Protein AF-A0A6I3KGX0-F1 (afdb_monomer_lite)

Secondary structure (DSSP, 8-state):
-HHHHHHHHHHHHHHHHHHHHHHHHHHHHHHHHHHHHHHHHHHHHHHHHHTT--S--SSS-SEEEEEES-TTS---TT-TT-TTHHHHHTSEEEEEESSSSTT-EEEEEETTTTEEEEEE-

Structure (mmCIF, N/CA/C/O backbone):
data_AF-A0A6I3KGX0-F1
#
_entry.id   AF-A0A6I3KGX0-F1
#
loop_
_atom_site.group_PDB
_atom_site.id
_atom_site.type_symbol
_atom_site.label_atom_id
_atom_site.label_alt_id
_atom_site.label_comp_id
_atom_site.label_asym_id
_atom_site.label_entity_id
_atom_site.label_seq_id
_atom_site.pdbx_PDB_ins_code
_atom_site.Cartn_x
_atom_site.Cartn_y
_atom_site.Cartn_z
_atom_site.occupancy
_atom_site.B_iso_or_equiv
_atom_site.auth_seq_id
_atom_site.auth_comp_id
_atom_site.auth_asym_id
_atom_site.auth_atom_id
_atom_site.pdbx_PDB_model_num
ATOM 1 N N . MET A 1 1 ? -26.378 8.928 39.511 1.00 73.00 1 MET A N 1
ATOM 2 C CA . MET A 1 1 ? -24.993 8.477 39.781 1.00 73.00 1 MET A CA 1
ATOM 3 C C . MET A 1 1 ? -24.595 7.266 38.942 1.00 73.00 1 MET A C 1
ATOM 5 O O . MET A 1 1 ? -23.687 7.412 38.138 1.00 73.00 1 MET A O 1
ATOM 9 N N . LEU A 1 2 ? -25.305 6.130 39.014 1.00 87.00 2 LEU A N 1
ATOM 10 C CA . LEU A 1 2 ? -24.966 4.922 38.236 1.00 87.00 2 LEU A CA 1
ATOM 11 C C . LEU A 1 2 ? -24.863 5.162 36.716 1.00 87.00 2 LEU A C 1
ATOM 13 O O . LEU A 1 2 ? -23.907 4.729 36.088 1.00 87.00 2 LEU A O 1
ATOM 17 N N . ARG A 1 3 ? -25.797 5.926 36.132 1.00 88.06 3 ARG A N 1
ATOM 18 C CA . ARG A 1 3 ? -25.790 6.245 34.690 1.00 88.06 3 ARG A CA 1
ATOM 19 C C . ARG A 1 3 ? -24.527 6.991 34.238 1.00 88.06 3 ARG A C 1
ATOM 21 O O . ARG A 1 3 ? -24.013 6.700 33.170 1.00 88.06 3 ARG A O 1
ATOM 28 N N . VAL A 1 4 ? -24.008 7.908 35.058 1.00 93.75 4 VAL A N 1
ATOM 29 C CA . VAL A 1 4 ? -22.783 8.669 34.745 1.00 93.75 4 VAL A CA 1
ATOM 30 C C . VAL A 1 4 ? -21.562 7.751 34.786 1.00 93.75 4 VAL A C 1
ATOM 32 O O . VAL A 1 4 ? -20.727 7.805 33.892 1.00 93.75 4 VAL A O 1
ATOM 35 N N . LEU A 1 5 ? -21.503 6.860 35.778 1.00 94.12 5 LEU A N 1
ATOM 36 C CA . LEU A 1 5 ? -20.458 5.842 35.905 1.00 94.12 5 LEU A CA 1
ATOM 37 C C . LEU A 1 5 ? -20.441 4.884 34.707 1.00 94.12 5 LEU A C 1
ATOM 39 O O . LEU A 1 5 ? -19.382 4.611 34.152 1.00 94.12 5 LEU A O 1
ATOM 43 N N . VAL A 1 6 ? -21.618 4.426 34.274 1.00 94.75 6 VAL A N 1
ATOM 44 C CA . VAL A 1 6 ? -21.756 3.554 33.098 1.00 94.75 6 VAL A CA 1
ATOM 45 C C . VAL A 1 6 ? -21.289 4.266 31.826 1.00 94.75 6 VAL A C 1
ATOM 47 O O . VAL A 1 6 ? -20.532 3.684 31.054 1.00 94.75 6 VAL A O 1
ATOM 50 N N . VAL A 1 7 ? -21.675 5.530 31.623 1.00 96.06 7 VAL A N 1
ATOM 51 C CA . VAL A 1 7 ? -21.225 6.319 30.462 1.00 96.06 7 VAL A CA 1
ATOM 52 C C . VAL A 1 7 ? -19.711 6.539 30.495 1.00 96.06 7 VAL A C 1
ATOM 54 O O . VAL A 1 7 ? -19.048 6.345 29.480 1.00 96.06 7 VAL A O 1
ATOM 57 N N . ALA A 1 8 ? -19.146 6.882 31.654 1.00 96.00 8 ALA A N 1
ATOM 58 C CA . ALA A 1 8 ? -17.705 7.068 31.805 1.00 96.00 8 ALA A CA 1
ATOM 59 C C . ALA A 1 8 ? -16.923 5.780 31.492 1.00 96.00 8 ALA A C 1
ATOM 61 O O . ALA A 1 8 ? -15.937 5.823 30.759 1.00 96.00 8 ALA A O 1
ATOM 62 N N . LEU A 1 9 ? -17.390 4.627 31.983 1.00 95.69 9 LEU A N 1
ATOM 63 C CA . LEU A 1 9 ? -16.785 3.326 31.683 1.00 95.69 9 LEU A CA 1
ATOM 64 C C . LEU A 1 9 ? -16.880 2.972 30.195 1.00 95.69 9 LEU A C 1
ATOM 66 O O . LEU A 1 9 ? -15.904 2.487 29.625 1.00 95.69 9 LEU A O 1
ATOM 70 N N . ALA A 1 10 ? -18.020 3.244 29.554 1.00 96.56 10 ALA A N 1
ATOM 71 C CA . ALA A 1 10 ? -18.198 3.002 28.124 1.00 96.56 10 ALA A CA 1
ATOM 72 C C . ALA A 1 10 ? -17.243 3.857 27.275 1.00 96.56 10 ALA A C 1
ATOM 74 O O . ALA A 1 10 ? -16.612 3.340 26.353 1.00 96.56 10 ALA A O 1
ATOM 75 N N . LEU A 1 11 ? -17.080 5.140 27.620 1.00 97.25 11 LEU A N 1
ATOM 76 C CA . LEU A 1 11 ? -16.123 6.027 26.954 1.00 97.25 11 LEU A CA 1
ATOM 77 C C . LEU A 1 11 ? -14.683 5.546 27.137 1.00 97.25 11 LEU A C 1
ATOM 79 O O . LEU A 1 11 ? -13.926 5.505 26.170 1.00 97.25 11 LEU A O 1
ATOM 83 N N . LEU A 1 12 ? -14.312 5.132 28.351 1.00 96.50 12 LEU A N 1
ATOM 84 C CA . LEU A 1 12 ? -12.967 4.637 28.637 1.00 96.50 12 LEU A CA 1
ATOM 85 C C . LEU A 1 12 ? -12.659 3.348 27.859 1.00 96.50 12 LEU A C 1
ATOM 87 O O . LEU A 1 12 ? -11.575 3.199 27.296 1.00 96.50 12 LEU A O 1
ATOM 91 N N . ALA A 1 13 ? -13.625 2.427 27.795 1.00 96.69 13 ALA A N 1
ATOM 92 C CA . ALA A 1 13 ? -13.501 1.195 27.026 1.00 96.69 13 ALA A CA 1
ATOM 93 C C . ALA A 1 13 ? -13.370 1.480 25.522 1.00 96.69 13 ALA A C 1
ATOM 95 O O . ALA A 1 13 ? -12.484 0.925 24.872 1.00 96.69 13 ALA A O 1
ATOM 96 N N . GLY A 1 14 ? -14.190 2.391 24.986 1.00 96.69 14 GLY A N 1
ATOM 97 C CA . GLY A 1 14 ? -14.100 2.831 23.593 1.00 96.69 14 GLY A CA 1
ATOM 98 C C . GLY A 1 14 ? -12.748 3.471 23.268 1.00 96.69 14 GLY A C 1
ATOM 99 O O . GLY A 1 14 ? -12.108 3.090 22.289 1.00 96.69 14 GLY A O 1
ATOM 100 N N . ALA A 1 15 ? -12.266 4.372 24.129 1.00 96.12 15 ALA A N 1
ATOM 101 C CA . ALA A 1 15 ? -10.963 5.015 23.974 1.00 96.12 15 ALA A CA 1
ATOM 102 C C . ALA A 1 15 ? -9.808 4.000 23.996 1.00 96.12 15 ALA A C 1
ATOM 104 O O . ALA A 1 15 ? -8.879 4.106 23.196 1.00 96.12 15 ALA A O 1
ATOM 105 N N . LYS A 1 16 ? -9.881 2.983 24.864 1.00 95.81 16 LYS A N 1
ATOM 106 C CA . LYS A 1 16 ? -8.878 1.914 24.925 1.00 95.81 16 LYS A CA 1
ATOM 107 C C . LYS A 1 16 ? -8.829 1.105 23.631 1.00 95.81 16 LYS A C 1
ATOM 109 O O . LYS A 1 16 ? -7.745 0.917 23.087 1.00 95.81 16 LYS A O 1
ATOM 114 N N . ILE A 1 17 ? -9.980 0.638 23.146 1.00 95.94 17 ILE A N 1
ATOM 115 C CA . ILE A 1 17 ? -10.057 -0.153 21.908 1.00 95.94 17 ILE A CA 1
ATOM 116 C C . ILE A 1 17 ? -9.526 0.666 20.732 1.00 95.94 17 ILE A C 1
ATOM 118 O O . ILE A 1 17 ? -8.722 0.167 19.951 1.00 95.94 17 ILE A O 1
ATOM 122 N N . TRP A 1 18 ? -9.916 1.939 20.650 1.00 95.12 18 TRP A N 1
ATOM 123 C CA . TRP A 1 18 ? -9.434 2.848 19.616 1.00 95.12 18 TRP A CA 1
ATOM 124 C C . TRP A 1 18 ? -7.910 3.021 19.651 1.00 95.12 18 TRP A C 1
ATOM 126 O O . TRP A 1 18 ? -7.256 2.909 18.616 1.00 95.12 18 TRP A O 1
ATOM 136 N N . ALA A 1 19 ? -7.331 3.237 20.835 1.00 93.69 19 ALA A N 1
ATOM 137 C CA . ALA A 1 19 ? -5.886 3.376 20.985 1.00 93.69 19 ALA A CA 1
ATOM 138 C C . ALA A 1 19 ? -5.140 2.086 20.605 1.00 93.69 19 ALA A C 1
ATOM 140 O O . ALA A 1 19 ? -4.106 2.146 19.945 1.00 93.69 19 ALA A O 1
ATOM 141 N N . GLN A 1 20 ? -5.672 0.920 20.986 1.00 93.00 20 GLN A N 1
ATOM 142 C CA . GLN A 1 20 ? -5.074 -0.373 20.647 1.00 93.00 20 GLN A CA 1
ATOM 143 C C . GLN A 1 20 ? -5.133 -0.667 19.144 1.00 93.00 20 GLN A C 1
ATOM 145 O O . GLN A 1 20 ? -4.123 -1.083 18.582 1.00 93.00 20 GLN A O 1
ATOM 150 N N . ASP A 1 21 ? -6.274 -0.425 18.492 1.00 92.31 21 ASP A N 1
ATOM 151 C CA . ASP A 1 21 ? -6.414 -0.614 17.041 1.00 92.31 21 ASP A CA 1
ATOM 152 C C . ASP A 1 21 ? -5.470 0.319 16.273 1.00 92.31 21 ASP A C 1
ATOM 154 O O . ASP A 1 21 ? -4.789 -0.112 15.345 1.00 92.31 21 ASP A O 1
ATOM 158 N N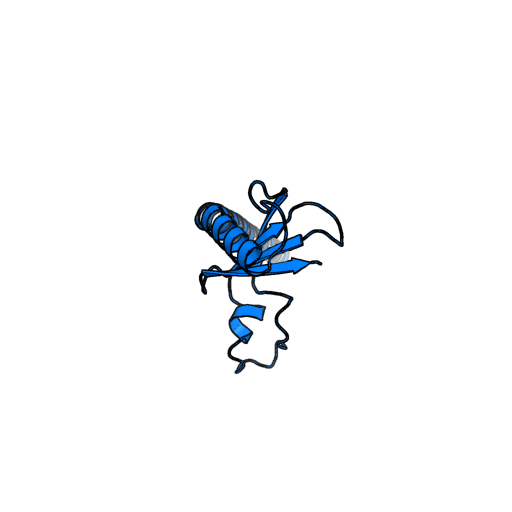 . ARG A 1 22 ? -5.356 1.582 16.706 1.00 90.56 22 ARG A N 1
ATOM 159 C CA . ARG A 1 22 ? -4.456 2.555 16.078 1.00 90.56 22 ARG A CA 1
ATOM 160 C C . ARG A 1 22 ? -2.991 2.132 16.179 1.00 90.56 22 ARG A C 1
ATOM 162 O O . ARG A 1 22 ? -2.319 2.043 15.160 1.00 90.56 22 ARG A O 1
ATOM 169 N N . LEU A 1 23 ? -2.526 1.788 17.381 1.00 89.38 23 LEU A N 1
ATOM 170 C CA . LEU A 1 23 ? -1.146 1.337 17.591 1.00 89.38 23 LEU A CA 1
ATOM 171 C C . LEU A 1 23 ? -0.827 0.052 16.817 1.00 89.38 23 LEU A C 1
ATOM 173 O O . LEU A 1 23 ? 0.282 -0.102 16.311 1.00 89.38 23 LEU A O 1
ATOM 177 N N . TYR A 1 24 ? -1.791 -0.867 16.714 1.00 87.69 24 TYR A N 1
ATOM 178 C CA . TYR A 1 24 ? -1.612 -2.097 15.950 1.00 87.69 24 TYR A CA 1
ATOM 179 C C . TYR A 1 24 ? -1.465 -1.821 14.450 1.00 87.69 24 TYR A C 1
ATOM 181 O O . TYR A 1 24 ? -0.597 -2.405 13.804 1.00 87.69 24 TYR A O 1
ATOM 189 N N . ARG A 1 25 ? -2.285 -0.920 13.896 1.00 85.88 25 ARG A N 1
ATOM 190 C CA . ARG A 1 25 ? -2.212 -0.542 12.478 1.00 85.88 25 ARG A CA 1
ATOM 191 C C . ARG A 1 25 ? -0.914 0.176 12.141 1.00 85.88 25 ARG A C 1
ATOM 193 O O . ARG A 1 25 ? -0.273 -0.212 11.169 1.00 85.88 25 ARG A O 1
ATOM 200 N N . ASP A 1 26 ? -0.515 1.142 12.964 1.00 87.06 26 ASP A N 1
ATOM 201 C CA . ASP A 1 26 ? 0.725 1.897 12.763 1.00 87.06 26 ASP A CA 1
ATOM 202 C C . ASP A 1 26 ? 1.937 0.942 12.807 1.00 87.06 26 ASP A C 1
ATOM 204 O O . ASP A 1 26 ? 2.744 0.898 11.880 1.00 87.06 26 ASP A O 1
ATOM 208 N N . GLY A 1 27 ? 1.999 0.059 13.813 1.00 87.50 27 GLY A N 1
ATOM 209 C CA . GLY A 1 27 ? 3.073 -0.934 13.921 1.00 87.50 27 GLY A CA 1
ATOM 210 C C . GLY A 1 27 ? 3.088 -1.969 12.788 1.00 87.50 27 GLY A C 1
ATOM 211 O O . GLY A 1 27 ? 4.158 -2.385 12.342 1.00 87.50 27 GLY A O 1
ATOM 212 N N . ALA A 1 28 ? 1.919 -2.389 12.294 1.00 87.50 28 ALA A N 1
ATOM 213 C CA . ALA A 1 28 ? 1.827 -3.301 11.155 1.00 87.50 28 ALA A CA 1
ATOM 214 C C . ALA A 1 28 ? 2.296 -2.639 9.850 1.00 87.50 28 ALA A C 1
ATOM 216 O O . ALA A 1 28 ? 2.978 -3.284 9.051 1.00 87.50 28 ALA A O 1
ATOM 217 N N . GLN A 1 29 ? 1.959 -1.364 9.645 1.00 88.88 29 GLN A N 1
ATOM 218 C CA . GLN A 1 29 ? 2.418 -0.582 8.500 1.00 88.88 29 GLN A CA 1
ATOM 219 C C . GLN A 1 29 ? 3.944 -0.458 8.504 1.00 88.88 29 GLN A C 1
ATOM 221 O O . 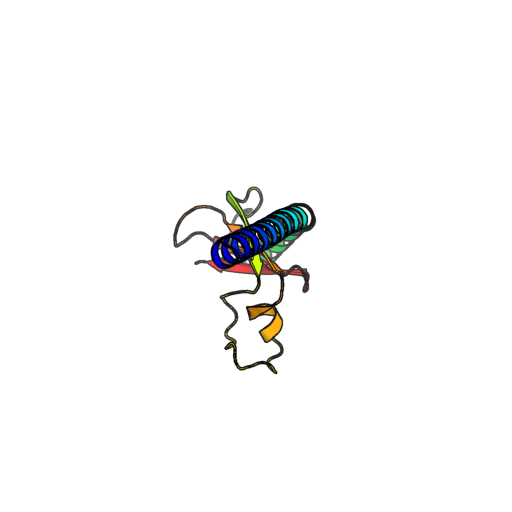GLN A 1 29 ? 4.577 -0.816 7.510 1.00 88.88 29 GLN A O 1
ATOM 226 N N . ASP A 1 30 ? 4.541 -0.066 9.629 1.00 90.44 30 ASP A N 1
ATOM 227 C CA . ASP A 1 30 ? 5.997 0.064 9.751 1.00 90.44 30 ASP A CA 1
ATOM 228 C C . ASP A 1 30 ? 6.719 -1.267 9.506 1.00 90.44 30 ASP A C 1
ATOM 230 O O . ASP A 1 30 ? 7.717 -1.320 8.784 1.00 90.44 30 ASP A O 1
ATOM 234 N N . ALA A 1 31 ? 6.190 -2.368 10.049 1.00 91.25 31 ALA A N 1
ATOM 235 C CA . ALA A 1 31 ? 6.751 -3.700 9.836 1.00 91.25 31 ALA A CA 1
ATOM 236 C C . ALA A 1 31 ? 6.695 -4.127 8.359 1.00 91.25 31 ALA A C 1
ATOM 238 O O . ALA A 1 31 ? 7.657 -4.706 7.846 1.00 91.25 31 ALA A O 1
ATOM 239 N N . LEU A 1 32 ? 5.593 -3.832 7.660 1.00 91.06 32 LEU A N 1
ATOM 240 C CA . LEU A 1 32 ? 5.455 -4.116 6.231 1.00 91.06 32 LEU A CA 1
ATOM 241 C C . LEU A 1 32 ? 6.415 -3.270 5.392 1.00 91.06 32 LEU A C 1
ATOM 243 O O . LEU A 1 32 ? 7.075 -3.818 4.509 1.00 91.06 32 LEU A O 1
ATOM 247 N N . ILE A 1 33 ? 6.546 -1.975 5.688 1.00 93.06 33 ILE A N 1
ATOM 248 C CA . ILE A 1 33 ? 7.506 -1.097 5.006 1.00 93.06 33 ILE A CA 1
ATOM 249 C C . ILE A 1 33 ? 8.920 -1.635 5.207 1.00 93.06 33 ILE A C 1
ATOM 251 O O . ILE A 1 33 ? 9.628 -1.870 4.231 1.00 93.06 33 ILE A O 1
ATOM 255 N N . LEU A 1 34 ? 9.321 -1.901 6.451 1.00 93.25 34 LEU A N 1
ATOM 256 C CA . LEU A 1 34 ? 10.656 -2.408 6.761 1.00 93.25 34 LEU A CA 1
ATOM 257 C C . LEU A 1 34 ? 10.958 -3.723 6.020 1.00 93.25 34 LEU A C 1
ATOM 259 O O . LEU A 1 34 ? 12.051 -3.896 5.486 1.00 93.25 34 LEU A O 1
ATOM 263 N N . ALA A 1 35 ? 9.990 -4.641 5.962 1.00 94.06 35 ALA A N 1
ATOM 264 C CA . ALA A 1 35 ? 10.173 -5.952 5.346 1.00 94.06 35 ALA A CA 1
ATOM 265 C C . ALA A 1 35 ? 10.173 -5.922 3.808 1.00 94.06 35 ALA A C 1
ATOM 267 O O . AL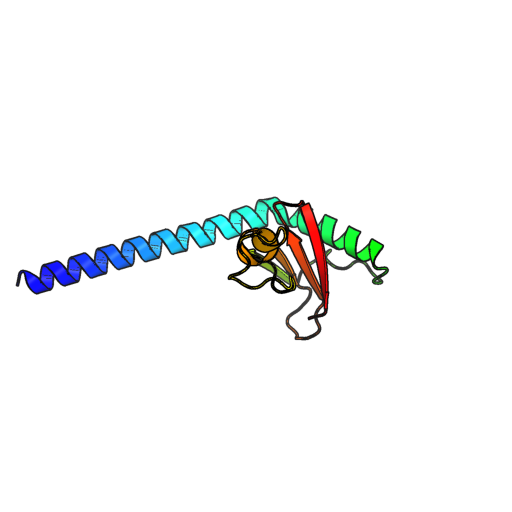A A 1 35 ? 10.867 -6.728 3.179 1.00 94.06 35 ALA A O 1
ATOM 268 N N . TYR A 1 36 ? 9.385 -5.035 3.193 1.00 94.00 36 TYR A N 1
ATOM 269 C CA . TYR A 1 36 ? 9.114 -5.076 1.752 1.00 94.00 36 TYR A CA 1
ATOM 270 C C . TYR A 1 36 ? 9.652 -3.891 0.962 1.00 94.00 36 TYR A C 1
ATOM 272 O O . TYR A 1 36 ? 9.669 -3.978 -0.262 1.00 94.00 36 TYR A O 1
ATOM 280 N N . ARG A 1 37 ? 10.156 -2.831 1.601 1.00 93.62 37 ARG A N 1
ATOM 281 C CA . ARG A 1 37 ? 10.678 -1.644 0.906 1.00 93.62 37 ARG A CA 1
ATOM 282 C C . ARG A 1 37 ? 11.713 -1.986 -0.162 1.00 93.62 37 ARG A C 1
ATOM 284 O O . ARG A 1 37 ? 11.554 -1.580 -1.306 1.00 93.62 37 ARG A O 1
ATOM 291 N N . GLU A 1 38 ? 12.737 -2.762 0.182 1.00 93.62 38 GLU A N 1
ATOM 292 C CA . GLU A 1 38 ? 13.800 -3.117 -0.773 1.00 93.62 38 GLU A CA 1
ATOM 293 C C . GLU A 1 38 ? 13.276 -3.981 -1.929 1.00 93.62 38 GLU A C 1
ATOM 295 O O . GLU A 1 38 ? 13.650 -3.791 -3.086 1.00 93.62 38 GLU A O 1
ATOM 300 N N . ARG A 1 39 ? 12.343 -4.900 -1.641 1.00 93.69 39 ARG A N 1
ATOM 301 C CA . ARG A 1 39 ? 11.700 -5.727 -2.675 1.00 93.69 39 ARG A CA 1
ATOM 302 C C . ARG A 1 39 ? 10.826 -4.887 -3.599 1.00 93.69 39 ARG A C 1
ATOM 304 O O . ARG A 1 39 ? 10.843 -5.113 -4.806 1.00 93.69 39 ARG A O 1
ATOM 311 N N . ALA A 1 40 ? 10.103 -3.919 -3.042 1.00 93.75 40 ALA A N 1
ATOM 312 C CA . ALA A 1 40 ? 9.293 -2.983 -3.800 1.00 93.75 40 ALA A CA 1
ATOM 313 C C . ALA A 1 40 ? 10.174 -2.136 -4.724 1.00 93.75 40 ALA A C 1
ATOM 315 O O . ALA A 1 40 ? 9.893 -2.068 -5.915 1.00 93.75 40 ALA A O 1
ATOM 316 N N . ILE A 1 41 ? 11.283 -1.577 -4.223 1.00 93.12 41 ILE A N 1
ATOM 317 C CA . ILE A 1 41 ? 12.236 -0.805 -5.038 1.00 93.12 41 ILE A CA 1
ATOM 318 C C . ILE A 1 41 ? 12.761 -1.652 -6.203 1.00 93.12 41 ILE A C 1
ATOM 320 O O . ILE A 1 41 ? 12.686 -1.220 -7.354 1.00 93.12 41 ILE A O 1
ATOM 324 N N . ALA A 1 42 ? 13.222 -2.875 -5.930 1.00 92.88 42 ALA A N 1
ATOM 325 C CA . ALA A 1 42 ? 13.744 -3.768 -6.961 1.00 92.88 42 ALA A CA 1
ATOM 326 C C . ALA A 1 42 ? 12.687 -4.136 -8.021 1.00 92.88 42 ALA A C 1
ATOM 328 O O . ALA A 1 42 ? 12.977 -4.127 -9.218 1.00 92.88 42 ALA A O 1
ATOM 329 N N . ALA A 1 43 ? 11.452 -4.424 -7.600 1.00 93.31 43 ALA A N 1
ATOM 330 C CA . ALA A 1 43 ? 10.354 -4.742 -8.510 1.00 93.31 43 ALA A CA 1
ATOM 331 C C . ALA A 1 43 ? 9.904 -3.523 -9.336 1.00 93.31 43 ALA A C 1
ATOM 333 O O . ALA A 1 43 ? 9.611 -3.644 -10.521 1.00 93.31 43 ALA A O 1
ATOM 334 N N . CYS A 1 44 ? 9.884 -2.331 -8.741 1.00 91.44 44 CYS A N 1
ATOM 335 C CA . CYS A 1 44 ? 9.553 -1.097 -9.450 1.00 91.44 44 CYS A CA 1
ATOM 336 C C . CYS A 1 44 ? 10.614 -0.738 -10.494 1.00 91.44 44 CYS A C 1
ATOM 338 O O . CYS A 1 44 ? 10.273 -0.308 -11.594 1.00 91.44 44 CYS A O 1
ATOM 340 N N . GLN A 1 45 ? 11.895 -0.960 -10.187 1.00 90.94 45 GLN A N 1
ATOM 341 C CA . GLN A 1 45 ? 12.987 -0.781 -11.145 1.00 90.94 45 GLN A CA 1
ATOM 342 C C . GLN A 1 45 ? 12.898 -1.772 -12.313 1.00 90.94 45 GLN A C 1
ATOM 344 O O . GLN A 1 45 ? 13.106 -1.379 -13.461 1.00 90.94 45 GLN A O 1
ATOM 349 N N . SER A 1 46 ? 12.556 -3.039 -12.057 1.00 89.81 46 SER A N 1
ATOM 350 C CA . SER A 1 46 ? 12.414 -4.031 -13.129 1.00 89.81 46 SER A CA 1
ATOM 351 C C . SER A 1 46 ? 11.213 -3.745 -14.036 1.00 89.81 46 SER A C 1
ATOM 353 O O . SER A 1 46 ? 11.353 -3.786 -15.259 1.00 89.81 46 SER A O 1
ATOM 355 N N . GLU A 1 47 ? 10.064 -3.374 -13.466 1.00 89.12 47 GLU A N 1
ATOM 356 C CA . GLU A 1 47 ? 8.871 -2.975 -14.227 1.00 89.12 47 GLU A CA 1
ATOM 357 C C . GLU A 1 47 ? 9.131 -1.703 -15.049 1.00 89.12 47 GLU A C 1
ATOM 359 O O . GLU A 1 47 ? 8.697 -1.582 -16.196 1.00 89.12 47 GLU A O 1
ATOM 364 N N . GLN A 1 48 ? 9.893 -0.757 -14.499 1.00 86.00 48 GLN A N 1
ATOM 365 C CA . GLN A 1 48 ? 10.292 0.446 -15.216 1.00 86.00 48 GLN A CA 1
ATOM 366 C C . GLN A 1 48 ? 11.137 0.126 -16.459 1.00 86.00 48 GLN A C 1
ATOM 368 O O . GLN A 1 48 ? 10.863 0.654 -17.541 1.00 86.00 48 GLN A O 1
ATOM 373 N N . LEU A 1 49 ? 12.151 -0.735 -16.304 1.00 84.00 49 LEU A N 1
ATOM 374 C CA . LEU A 1 49 ? 12.990 -1.197 -17.412 1.00 84.00 49 LEU A CA 1
ATOM 375 C C . LEU A 1 49 ? 12.142 -1.887 -18.483 1.00 84.00 49 LEU A C 1
ATOM 377 O O . LEU A 1 49 ? 12.321 -1.621 -19.670 1.00 84.00 49 LEU A O 1
ATOM 381 N N . PHE A 1 50 ? 11.180 -2.713 -18.066 1.00 83.00 50 PHE A N 1
ATOM 382 C CA . PHE A 1 50 ? 10.259 -3.393 -18.974 1.00 83.00 50 PHE A CA 1
ATOM 383 C C . PHE A 1 50 ? 9.393 -2.414 -19.783 1.00 83.00 50 PHE A C 1
ATOM 385 O O . PHE A 1 50 ? 9.146 -2.639 -20.967 1.00 83.00 50 PHE A O 1
ATOM 392 N N . ARG A 1 51 ? 8.974 -1.294 -19.183 1.00 82.06 51 ARG A N 1
ATOM 393 C CA . ARG A 1 51 ? 8.182 -0.250 -19.858 1.00 82.06 51 ARG A CA 1
ATOM 394 C C . ARG A 1 51 ? 9.000 0.760 -20.661 1.00 82.06 51 ARG A C 1
ATOM 396 O O . ARG A 1 51 ? 8.412 1.640 -21.285 1.00 82.06 51 ARG A O 1
ATOM 403 N N . GLY A 1 52 ? 10.330 0.669 -20.646 1.00 78.25 52 GLY A N 1
ATOM 404 C CA . GLY A 1 52 ? 11.202 1.595 -21.373 1.00 78.25 52 GLY A CA 1
ATOM 405 C C . GLY A 1 52 ? 11.171 3.035 -20.844 1.00 78.25 52 GLY A C 1
ATOM 406 O O . GLY A 1 52 ? 11.491 3.965 -21.581 1.00 78.25 52 GLY A O 1
ATOM 407 N N . ILE A 1 53 ? 10.782 3.244 -19.581 1.00 74.06 53 ILE A N 1
ATOM 408 C CA . ILE A 1 53 ? 10.806 4.572 -18.953 1.00 74.06 53 ILE A CA 1
ATOM 409 C C . ILE A 1 53 ? 12.271 4.911 -18.631 1.00 74.06 53 ILE A C 1
ATOM 411 O O . ILE A 1 53 ? 12.929 4.174 -17.899 1.00 74.06 53 ILE A O 1
ATOM 415 N N . GLY A 1 54 ? 12.796 6.010 -19.180 1.00 65.94 54 GLY A N 1
ATOM 416 C CA . GLY A 1 54 ? 14.217 6.369 -19.077 1.00 65.94 54 GLY A CA 1
ATOM 417 C C . GLY A 1 54 ? 14.695 6.772 -17.669 1.00 65.94 54 GLY A C 1
ATOM 418 O O . GLY A 1 54 ? 13.975 7.434 -16.927 1.00 65.94 54 GLY A O 1
ATOM 419 N N . GLY A 1 55 ? 15.949 6.421 -17.344 1.00 69.62 55 GLY A N 1
ATOM 420 C CA . GLY A 1 55 ? 16.664 6.791 -16.106 1.00 69.62 55 GLY A CA 1
ATOM 421 C C . GLY A 1 55 ? 16.385 5.869 -14.905 1.00 69.62 55 GLY A C 1
ATOM 422 O O . GLY A 1 55 ? 15.379 5.186 -14.900 1.00 69.62 55 GLY A O 1
ATOM 423 N N . PRO A 1 56 ? 17.241 5.787 -13.873 1.00 73.00 56 PRO A N 1
ATOM 424 C CA . PRO A 1 56 ? 16.967 4.949 -12.702 1.00 73.00 56 PRO A CA 1
ATOM 425 C C . PRO A 1 56 ? 15.979 5.641 -11.745 1.00 73.00 56 PRO A C 1
ATOM 427 O O . PRO A 1 56 ? 16.391 6.447 -10.905 1.00 73.00 56 PRO A O 1
ATOM 430 N N . LEU A 1 57 ? 14.680 5.338 -11.853 1.00 81.12 57 LEU A N 1
ATOM 431 C CA . LEU A 1 57 ? 13.681 5.793 -10.879 1.00 81.12 57 LEU A CA 1
ATOM 432 C C . LEU A 1 57 ? 13.680 4.853 -9.657 1.00 81.12 57 LEU A C 1
ATOM 434 O O . LEU A 1 57 ? 14.291 3.783 -9.661 1.00 81.12 57 LEU A O 1
ATOM 438 N N . TRP A 1 58 ? 13.021 5.270 -8.575 1.00 86.69 58 TRP A N 1
ATOM 439 C CA . TRP A 1 58 ? 12.811 4.475 -7.346 1.00 86.69 58 TRP A CA 1
ATOM 440 C C . TRP A 1 58 ? 14.047 4.186 -6.487 1.00 86.69 58 TRP A C 1
ATOM 442 O O . TRP A 1 58 ? 13.903 3.648 -5.396 1.00 86.69 58 TRP A O 1
ATOM 452 N N . THR A 1 59 ? 15.250 4.592 -6.905 1.00 84.38 59 THR A N 1
ATOM 453 C CA . THR A 1 59 ? 16.482 4.434 -6.103 1.00 84.38 59 THR A CA 1
ATOM 454 C C . THR A 1 59 ? 16.409 5.184 -4.768 1.00 84.38 59 THR A C 1
ATOM 456 O O . THR A 1 59 ? 16.960 4.744 -3.763 1.00 84.38 59 THR A O 1
ATOM 459 N N . ARG A 1 60 ? 15.731 6.338 -4.753 1.00 84.56 60 ARG A N 1
ATOM 460 C CA . ARG A 1 60 ? 15.401 7.101 -3.543 1.00 84.56 60 ARG A CA 1
ATOM 461 C C . ARG A 1 60 ? 13.967 7.616 -3.665 1.00 84.56 60 ARG A C 1
ATOM 463 O O . ARG A 1 60 ? 13.782 8.695 -4.225 1.00 84.56 60 ARG A O 1
ATOM 470 N N . PRO A 1 61 ? 12.962 6.843 -3.221 1.00 85.88 61 PRO A N 1
ATOM 471 C CA . PRO A 1 61 ? 11.588 7.322 -3.204 1.00 85.88 61 PRO A CA 1
ATOM 472 C C . PRO A 1 61 ? 11.450 8.485 -2.213 1.00 85.88 61 PRO A C 1
ATOM 474 O O . PRO A 1 61 ? 12.137 8.508 -1.189 1.00 85.88 61 PRO A O 1
ATOM 477 N N . ALA A 1 62 ? 10.583 9.442 -2.534 1.00 87.19 62 ALA A N 1
ATOM 478 C CA . ALA A 1 62 ? 10.251 10.569 -1.670 1.00 87.19 62 ALA A CA 1
ATOM 479 C C . ALA A 1 62 ? 9.378 10.116 -0.492 1.00 87.19 62 ALA A C 1
ATOM 481 O O . AL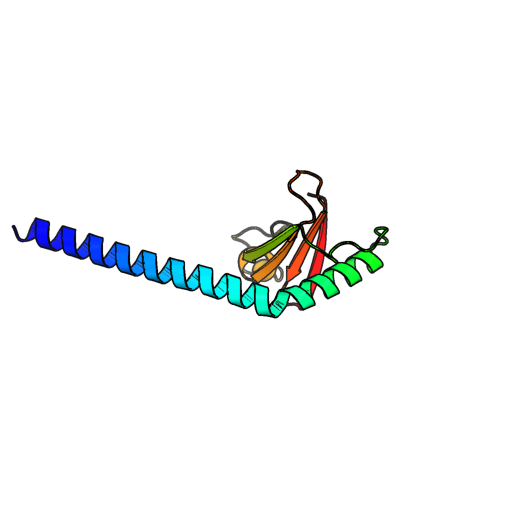A A 1 62 ? 9.670 10.466 0.650 1.00 87.19 62 ALA A O 1
ATOM 482 N N . SER A 1 63 ? 8.370 9.275 -0.759 1.00 89.00 63 SER A N 1
ATOM 483 C CA . SER A 1 63 ? 7.571 8.598 0.268 1.00 89.00 63 SER A CA 1
ATOM 484 C C . SER A 1 63 ? 7.475 7.095 0.010 1.00 89.00 63 SER A C 1
ATOM 486 O O . SER A 1 63 ? 7.616 6.619 -1.124 1.00 89.00 63 SER A O 1
ATOM 488 N N . VAL A 1 64 ? 7.266 6.348 1.094 1.00 91.31 64 VAL A N 1
ATOM 489 C CA . VAL A 1 64 ? 6.972 4.916 1.075 1.00 91.31 64 VAL A CA 1
ATOM 490 C C . VAL A 1 64 ? 5.795 4.684 2.005 1.00 91.31 64 VAL A C 1
ATOM 492 O O . VAL A 1 64 ? 5.935 4.835 3.215 1.00 91.31 64 VAL A O 1
ATOM 495 N N . ASP A 1 65 ? 4.663 4.296 1.437 1.00 91.56 65 ASP A N 1
ATOM 496 C CA . ASP A 1 65 ? 3.409 4.118 2.162 1.00 91.56 65 ASP A CA 1
ATOM 497 C C . ASP A 1 65 ? 2.871 2.698 1.977 1.00 91.56 65 ASP A C 1
ATOM 499 O O . ASP A 1 65 ? 3.246 1.992 1.040 1.00 91.56 65 ASP A O 1
ATOM 503 N N . VAL A 1 66 ? 1.985 2.256 2.872 1.00 92.44 66 VAL A N 1
ATOM 504 C CA . VAL A 1 66 ? 1.282 0.973 2.728 1.00 92.44 66 VAL A CA 1
ATOM 505 C C . VAL A 1 66 ? -0.200 1.244 2.618 1.00 92.44 66 VAL A C 1
ATOM 507 O O . VAL A 1 66 ? -0.796 1.875 3.487 1.00 92.44 66 VAL A O 1
ATOM 510 N N . VAL A 1 67 ? -0.806 0.724 1.559 1.00 92.06 67 VAL A N 1
ATOM 511 C CA . VAL A 1 67 ? -2.241 0.849 1.308 1.00 92.06 67 VAL A CA 1
ATOM 512 C C . VAL A 1 67 ? -2.859 -0.528 1.126 1.00 92.06 67 VAL A C 1
ATOM 514 O O . VAL A 1 67 ? -2.203 -1.478 0.700 1.00 92.06 67 VAL A O 1
ATOM 517 N N . ILE A 1 68 ? -4.140 -0.655 1.457 1.00 91.94 68 ILE A N 1
ATOM 518 C CA . ILE A 1 68 ? -4.892 -1.878 1.189 1.00 91.94 68 ILE A CA 1
ATOM 519 C C . ILE A 1 68 ? -5.643 -1.717 -0.127 1.00 91.94 68 ILE A C 1
ATOM 521 O O . ILE A 1 68 ? -6.529 -0.873 -0.257 1.00 91.94 68 ILE A O 1
ATOM 525 N N . GLY A 1 69 ? -5.315 -2.595 -1.069 1.00 91.12 69 GLY A N 1
ATOM 526 C CA . GLY A 1 69 ? -5.896 -2.631 -2.397 1.00 91.12 69 GLY A CA 1
ATOM 527 C C . GLY A 1 69 ? -5.322 -1.589 -3.358 1.00 91.12 69 GLY A C 1
ATOM 528 O O . GLY A 1 69 ? -4.779 -0.565 -2.955 1.00 91.12 69 GLY A O 1
ATOM 529 N N . ARG A 1 70 ? -5.474 -1.863 -4.655 1.00 90.69 70 ARG A N 1
ATOM 530 C CA . ARG A 1 70 ? -4.984 -1.014 -5.744 1.00 90.69 70 ARG A CA 1
ATOM 531 C C . ARG A 1 70 ? -6.107 -0.250 -6.436 1.00 90.69 70 ARG A C 1
ATOM 533 O O . ARG A 1 70 ? -6.959 -0.870 -7.068 1.00 90.69 70 ARG A O 1
ATOM 540 N N . SER A 1 71 ? -6.079 1.081 -6.403 1.00 83.19 71 SER A N 1
ATOM 541 C CA . SER A 1 71 ? -7.131 1.936 -6.985 1.00 83.19 71 SER A CA 1
ATOM 542 C C . SER A 1 71 ? -7.292 1.768 -8.504 1.00 83.19 71 SER A C 1
ATOM 544 O O . SER A 1 71 ? -8.420 1.797 -8.991 1.00 83.19 71 SER A O 1
ATOM 546 N N . GLY A 1 72 ? -6.202 1.502 -9.232 1.00 85.38 72 GLY A N 1
ATOM 547 C CA . GLY A 1 72 ? -6.196 1.307 -10.689 1.00 85.38 72 GLY A CA 1
ATOM 548 C C . GLY A 1 72 ? -6.765 -0.030 -11.192 1.00 85.38 72 GLY A C 1
ATOM 549 O O . GLY A 1 72 ? -6.693 -0.315 -12.387 1.00 85.38 72 GLY A O 1
ATOM 550 N N . VAL A 1 73 ? -7.291 -0.897 -10.319 1.00 90.62 73 VAL A N 1
ATOM 551 C CA . VAL A 1 73 ? -7.999 -2.117 -10.747 1.00 90.62 73 VAL A CA 1
ATOM 552 C C . VAL A 1 73 ? -9.474 -1.793 -10.979 1.00 90.62 73 VAL A C 1
ATOM 554 O O . VAL A 1 73 ? -10.200 -1.491 -10.033 1.00 90.62 73 VAL A O 1
ATOM 557 N N . ASP A 1 74 ? -9.942 -1.938 -12.219 1.00 92.94 74 ASP A N 1
ATOM 558 C CA . ASP A 1 74 ? -11.361 -1.785 -12.560 1.00 92.94 74 ASP A CA 1
ATOM 559 C C . ASP A 1 74 ? -12.184 -3.005 -12.102 1.00 92.94 74 ASP A C 1
ATOM 561 O O . ASP A 1 74 ? -12.436 -3.955 -12.853 1.00 92.94 74 ASP A O 1
ATOM 565 N N . VAL A 1 75 ? -12.511 -3.016 -10.808 1.00 94.50 75 VAL A N 1
ATOM 566 C CA . VAL A 1 75 ? -13.409 -3.969 -10.151 1.00 94.50 75 VAL A CA 1
ATOM 567 C C . VAL A 1 75 ? -14.248 -3.223 -9.121 1.00 94.50 75 VAL A C 1
ATOM 569 O O . VAL A 1 75 ? -13.731 -2.481 -8.287 1.00 94.50 75 VAL A O 1
ATOM 572 N N . GLN A 1 76 ? -15.554 -3.464 -9.152 1.00 94.44 76 GLN A N 1
ATOM 573 C CA . GLN A 1 76 ? -16.504 -2.851 -8.227 1.00 94.44 76 GLN A CA 1
ATOM 574 C C . GLN A 1 76 ? -16.638 -3.665 -6.936 1.00 94.44 76 GLN A C 1
ATOM 576 O O . GLN A 1 76 ? -16.481 -4.889 -6.941 1.00 94.44 76 GLN A O 1
ATOM 581 N N . ILE A 1 77 ? -16.991 -3.010 -5.824 1.00 93.50 77 ILE A N 1
ATOM 582 C CA . ILE A 1 77 ? -17.026 -3.656 -4.498 1.00 93.50 77 ILE A CA 1
ATOM 583 C C . ILE A 1 77 ? -17.997 -4.848 -4.431 1.00 93.50 77 ILE A C 1
ATOM 585 O O . ILE A 1 77 ? -17.714 -5.829 -3.749 1.00 93.50 77 ILE A O 1
ATOM 589 N N . TRP A 1 78 ? -19.091 -4.830 -5.201 1.00 94.94 78 TRP A N 1
ATOM 590 C CA . TRP A 1 78 ? -20.076 -5.921 -5.256 1.00 94.94 78 TRP A CA 1
ATOM 591 C C . TRP A 1 78 ? -19.662 -7.110 -6.139 1.00 94.94 78 TRP A C 1
ATOM 593 O O . TRP A 1 78 ? -20.303 -8.160 -6.100 1.00 94.94 78 TRP A O 1
ATOM 603 N N . GLN A 1 79 ? -18.590 -6.998 -6.929 1.00 95.38 79 GLN A N 1
ATOM 604 C CA . GLN A 1 79 ? -18.122 -8.064 -7.824 1.00 95.38 79 GLN A CA 1
ATOM 605 C C . GLN A 1 79 ? -17.248 -9.095 -7.084 1.00 95.38 79 GLN A C 1
ATOM 607 O O . GLN A 1 79 ? -16.141 -9.410 -7.515 1.00 95.38 79 GLN A O 1
ATOM 612 N N . LEU A 1 80 ? -17.754 -9.655 -5.980 1.00 93.94 80 LEU A N 1
ATOM 613 C CA . LEU A 1 80 ? -17.004 -10.518 -5.048 1.00 93.94 80 LEU A CA 1
ATOM 614 C C . LEU A 1 80 ? -16.387 -11.776 -5.691 1.00 93.94 80 LEU A C 1
ATOM 616 O O . LEU A 1 80 ? -15.434 -12.337 -5.162 1.00 93.94 80 LEU A O 1
ATOM 620 N N . ARG A 1 81 ? -16.935 -12.243 -6.823 1.00 96.31 81 ARG A N 1
ATOM 621 C CA . ARG A 1 81 ? -16.435 -13.417 -7.566 1.00 96.31 81 ARG A CA 1
ATOM 622 C C . ARG A 1 81 ? -15.358 -13.076 -8.604 1.00 96.31 81 ARG A C 1
ATOM 624 O O . ARG A 1 81 ? -14.872 -13.975 -9.283 1.00 96.31 81 ARG A O 1
ATOM 631 N N . ASN A 1 82 ? -15.006 -11.801 -8.773 1.00 95.12 82 ASN A N 1
ATOM 632 C CA . ASN A 1 82 ? -13.967 -11.390 -9.712 1.00 95.12 82 ASN A CA 1
ATOM 633 C C . ASN A 1 82 ? -12.584 -11.781 -9.171 1.00 95.12 82 ASN A C 1
ATOM 635 O O . ASN A 1 82 ? -12.238 -11.436 -8.044 1.00 95.12 82 ASN A O 1
ATOM 639 N N . ALA A 1 83 ? -11.767 -12.451 -9.988 1.00 94.06 83 ALA A N 1
ATOM 640 C CA . ALA A 1 83 ? -10.424 -12.883 -9.593 1.00 94.06 83 ALA A CA 1
ATOM 641 C C . ALA A 1 83 ? -9.504 -11.722 -9.167 1.00 94.06 83 ALA A C 1
ATOM 643 O O . ALA A 1 83 ? -8.603 -11.923 -8.362 1.00 94.06 83 ALA A O 1
ATOM 644 N N . ARG A 1 84 ? -9.748 -10.500 -9.664 1.00 93.75 84 ARG A N 1
ATOM 645 C CA . ARG A 1 84 ? -8.980 -9.287 -9.327 1.00 93.75 84 ARG A CA 1
ATOM 646 C C . ARG A 1 84 ? -9.549 -8.517 -8.127 1.00 93.75 84 ARG A C 1
ATOM 648 O O . ARG A 1 84 ? -8.975 -7.510 -7.723 1.00 93.75 84 ARG A O 1
ATOM 655 N N . TRP A 1 85 ? -10.661 -8.972 -7.544 1.00 94.94 85 TRP A N 1
ATOM 656 C CA . TRP A 1 85 ? -11.266 -8.338 -6.367 1.00 94.94 85 TRP A CA 1
ATOM 657 C C . TRP A 1 85 ? -10.303 -8.275 -5.166 1.00 94.94 85 TRP A C 1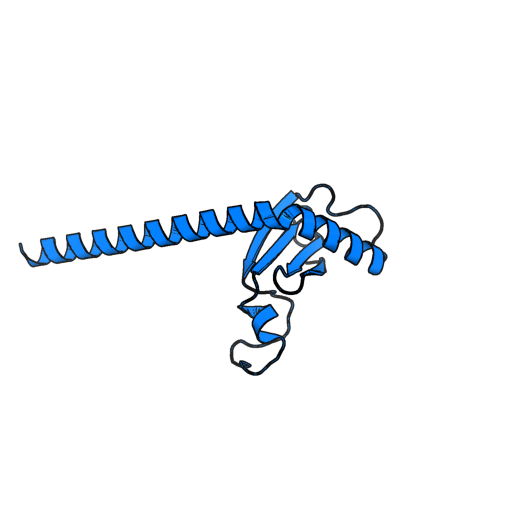
ATOM 659 O O . TRP A 1 85 ? -10.194 -7.205 -4.562 1.00 94.94 85 TRP A O 1
ATOM 669 N N . PRO A 1 86 ? -9.531 -9.338 -4.843 1.00 93.69 86 PRO A N 1
ATOM 670 C CA . PRO A 1 86 ? -8.540 -9.275 -3.772 1.00 93.69 86 PRO A CA 1
ATOM 671 C C . PRO A 1 86 ? -7.451 -8.227 -4.023 1.00 93.69 86 PRO A C 1
ATOM 673 O O . PRO A 1 86 ? -7.141 -7.460 -3.116 1.00 93.69 86 PRO A O 1
ATOM 676 N N . ALA A 1 87 ? -6.941 -8.112 -5.251 1.00 92.38 87 ALA A N 1
ATOM 677 C CA . ALA A 1 87 ? -5.965 -7.081 -5.605 1.00 92.38 87 ALA A CA 1
ATOM 678 C C . ALA A 1 87 ? -6.540 -5.657 -5.450 1.00 92.38 87 ALA A C 1
ATOM 680 O O . ALA A 1 87 ? -5.839 -4.741 -5.030 1.00 92.38 87 ALA A O 1
ATOM 681 N N . ARG A 1 88 ? -7.839 -5.455 -5.720 1.00 93.81 88 ARG A N 1
ATOM 682 C CA . ARG A 1 88 ? -8.499 -4.145 -5.584 1.00 93.81 88 ARG A CA 1
ATOM 683 C C . ARG A 1 88 ? -8.787 -3.730 -4.134 1.00 93.81 88 ARG A C 1
ATOM 685 O O . ARG A 1 88 ? -8.771 -2.530 -3.857 1.00 93.81 88 ARG A O 1
ATOM 692 N N . PHE A 1 89 ? -9.080 -4.675 -3.235 1.00 93.81 89 PHE A N 1
ATOM 693 C CA . PHE A 1 89 ? -9.641 -4.357 -1.906 1.00 93.81 89 PHE A CA 1
ATOM 694 C C . PHE A 1 89 ? -9.016 -5.094 -0.709 1.00 93.81 89 PHE A C 1
ATOM 696 O O . PHE A 1 89 ? -9.369 -4.784 0.426 1.00 93.81 89 PHE A O 1
ATOM 703 N N . LYS A 1 90 ? -8.134 -6.078 -0.916 1.00 93.31 90 LYS A N 1
ATOM 704 C CA . LYS A 1 90 ? -7.628 -6.955 0.158 1.00 93.31 90 LYS A CA 1
ATOM 705 C C . LYS A 1 90 ? -6.105 -7.016 0.240 1.00 93.31 90 LYS A C 1
ATOM 707 O O . LYS A 1 90 ? -5.573 -7.109 1.342 1.00 93.31 90 LYS A O 1
ATOM 712 N N . HIS A 1 91 ? -5.408 -7.027 -0.891 1.00 94.00 91 HIS A N 1
ATOM 713 C CA . HIS A 1 91 ? -3.957 -7.183 -0.896 1.00 94.00 91 HIS A CA 1
ATOM 714 C C . HIS A 1 91 ? -3.273 -5.918 -0.357 1.00 94.00 91 HIS A C 1
ATOM 716 O O . HIS A 1 91 ? -3.611 -4.816 -0.802 1.00 94.00 91 HIS A O 1
ATOM 722 N N . PRO A 1 92 ? -2.320 -6.043 0.579 1.00 93.56 92 PRO A N 1
ATOM 723 C CA . PRO A 1 92 ? -1.470 -4.929 0.963 1.00 93.56 92 PRO A CA 1
ATOM 724 C C . PRO A 1 92 ? -0.517 -4.575 -0.180 1.00 93.56 92 PRO A C 1
ATOM 726 O O . PRO A 1 92 ? 0.119 -5.450 -0.770 1.00 93.56 92 PRO A O 1
ATOM 729 N N . HIS A 1 93 ? -0.422 -3.284 -0.465 1.00 93.44 93 HIS A N 1
ATOM 730 C CA . HIS A 1 93 ? 0.459 -2.720 -1.470 1.00 93.44 93 HIS A CA 1
ATOM 731 C C . HIS A 1 93 ? 1.422 -1.732 -0.819 1.00 93.44 93 HIS A C 1
ATOM 733 O O . HIS A 1 93 ? 0.999 -0.897 -0.021 1.00 93.44 93 HIS A O 1
ATOM 739 N N . VAL A 1 94 ? 2.703 -1.814 -1.174 1.00 94.44 94 VAL A N 1
ATOM 740 C CA . VAL A 1 94 ? 3.698 -0.790 -0.835 1.00 94.44 94 VAL A CA 1
ATOM 741 C C . VAL A 1 94 ? 3.737 0.215 -1.977 1.00 94.44 94 VAL A C 1
ATOM 743 O O . VAL A 1 94 ? 4.017 -0.156 -3.116 1.00 94.44 94 VAL A O 1
ATOM 746 N N . VAL A 1 95 ? 3.442 1.472 -1.682 1.00 93.69 95 VAL A N 1
ATOM 747 C CA . VAL A 1 95 ? 3.369 2.559 -2.656 1.00 93.69 95 VAL A CA 1
ATOM 748 C C . VAL A 1 95 ? 4.623 3.407 -2.536 1.00 93.69 95 VAL A C 1
ATOM 750 O O . VAL A 1 95 ? 4.934 3.920 -1.463 1.00 93.69 95 VAL A O 1
ATOM 753 N N . LEU A 1 96 ? 5.352 3.536 -3.639 1.00 92.88 96 LEU A N 1
ATOM 754 C CA . LEU A 1 96 ? 6.510 4.409 -3.768 1.00 92.88 96 LEU A CA 1
ATOM 755 C C . LEU A 1 96 ? 6.110 5.631 -4.590 1.00 92.88 96 LEU A C 1
ATOM 757 O O . LEU A 1 96 ? 5.569 5.488 -5.689 1.00 92.88 96 LEU A O 1
ATOM 761 N N . THR A 1 97 ? 6.429 6.821 -4.091 1.00 91.44 97 THR A N 1
ATOM 762 C CA . THR A 1 97 ? 6.248 8.085 -4.820 1.00 91.44 97 THR A CA 1
ATOM 763 C C . THR A 1 97 ? 7.600 8.773 -5.007 1.00 91.44 97 THR A C 1
ATOM 765 O O . THR A 1 97 ? 8.515 8.602 -4.198 1.00 91.44 97 THR A O 1
ATOM 768 N N . LEU A 1 98 ? 7.769 9.534 -6.092 1.00 87.44 98 LEU A N 1
ATOM 769 C CA . LEU A 1 98 ? 9.005 10.297 -6.354 1.00 87.44 98 LEU A CA 1
ATOM 770 C C . LEU A 1 98 ? 8.905 11.787 -6.009 1.00 87.44 98 LEU A C 1
ATOM 772 O O . LEU A 1 98 ? 9.911 12.488 -6.069 1.00 87.44 98 LEU A O 1
ATOM 776 N N . GLY A 1 99 ? 7.725 12.270 -5.630 1.00 80.56 99 GLY A N 1
ATOM 777 C CA . GLY A 1 99 ? 7.511 13.646 -5.200 1.00 80.56 99 GLY A CA 1
ATOM 778 C C . GLY A 1 99 ? 6.043 13.928 -4.900 1.00 80.56 99 GLY A C 1
ATOM 779 O O . GLY A 1 99 ? 5.165 13.130 -5.233 1.00 80.56 99 GLY A O 1
ATOM 780 N N . GLU A 1 100 ? 5.789 15.088 -4.306 1.00 68.00 100 GLU A N 1
ATOM 781 C CA . GLU A 1 100 ? 4.451 15.584 -3.987 1.00 68.00 100 GLU A CA 1
ATOM 782 C C . GLU A 1 100 ? 3.933 16.433 -5.161 1.00 68.00 100 GLU A C 1
ATOM 784 O O . GLU A 1 100 ? 4.256 17.613 -5.285 1.00 68.00 100 GLU A O 1
ATOM 789 N N . GLY A 1 101 ? 3.184 15.824 -6.082 1.00 65.12 101 GLY A N 1
ATOM 790 C CA . GLY A 1 101 ? 2.581 16.518 -7.223 1.00 65.12 101 GLY A CA 1
ATOM 791 C C . GLY A 1 101 ? 1.650 15.604 -8.018 1.00 65.12 101 GLY A C 1
ATOM 792 O O . GLY A 1 101 ? 1.847 14.395 -8.017 1.00 65.12 101 GLY A O 1
ATOM 793 N N . GLU A 1 102 ? 0.646 16.172 -8.696 1.00 63.84 102 GLU A N 1
ATOM 794 C CA . GLU A 1 102 ? -0.371 15.392 -9.428 1.00 63.84 102 GLU A CA 1
ATOM 795 C C . GLU A 1 102 ? 0.223 14.506 -10.527 1.00 63.84 102 GLU A C 1
ATOM 797 O O . GLU A 1 102 ? -0.284 13.420 -10.740 1.00 63.84 102 GLU A O 1
ATOM 802 N N . THR A 1 103 ? 1.325 14.914 -11.163 1.00 71.44 103 THR A N 1
ATOM 803 C CA . THR A 1 103 ? 1.942 14.175 -12.278 1.00 71.44 103 THR A CA 1
ATOM 804 C C . THR A 1 103 ? 3.184 13.383 -11.868 1.00 71.44 103 THR A C 1
ATOM 806 O O . THR A 1 103 ? 4.084 13.169 -12.691 1.00 71.44 103 THR A O 1
ATOM 809 N N . THR A 1 104 ? 3.332 13.027 -10.589 1.00 78.31 104 THR A N 1
ATOM 810 C CA . THR A 1 104 ? 4.489 12.235 -10.162 1.00 78.31 104 THR A CA 1
ATOM 811 C C . THR A 1 104 ? 4.249 10.757 -10.459 1.00 78.31 104 THR A C 1
ATOM 813 O O . THR A 1 104 ? 3.144 10.242 -10.279 1.00 78.31 104 THR A O 1
ATOM 816 N N . PRO A 1 105 ? 5.263 10.037 -10.967 1.00 85.12 105 PRO A N 1
ATOM 817 C CA . PRO A 1 105 ? 5.128 8.608 -11.153 1.00 85.12 105 PRO A CA 1
ATOM 818 C C . PRO A 1 105 ? 4.946 7.957 -9.782 1.00 85.12 105 PRO A C 1
ATOM 820 O O . PRO A 1 105 ? 5.676 8.253 -8.827 1.00 85.12 105 PRO A O 1
ATOM 823 N N . VAL A 1 106 ? 4.007 7.020 -9.724 1.00 89.62 106 VAL A N 1
ATOM 824 C CA . VAL A 1 106 ? 3.728 6.185 -8.560 1.00 89.62 106 VAL A CA 1
ATOM 825 C C . VAL A 1 106 ? 3.989 4.734 -8.937 1.00 89.62 106 VAL A C 1
ATOM 827 O O . VAL A 1 106 ? 3.634 4.283 -10.028 1.00 89.62 106 VAL A O 1
ATOM 830 N N . CYS A 1 107 ? 4.637 3.995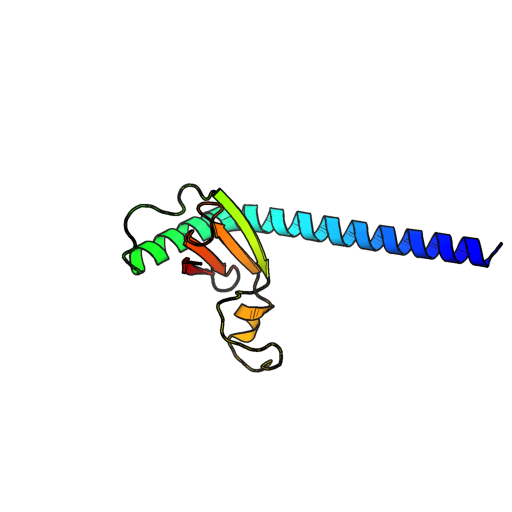 -8.043 1.00 92.00 107 CYS A N 1
ATOM 831 C CA . CYS A 1 107 ? 4.783 2.556 -8.182 1.00 92.00 107 CYS A CA 1
ATOM 832 C C . CYS A 1 107 ? 4.094 1.847 -7.023 1.00 92.00 107 CYS A C 1
ATOM 834 O O . CYS A 1 107 ? 4.383 2.120 -5.863 1.00 92.00 107 CYS A O 1
ATOM 836 N N . GLU A 1 108 ? 3.211 0.911 -7.343 1.00 93.75 108 GLU A N 1
ATOM 837 C CA . GLU A 1 108 ? 2.469 0.114 -6.376 1.00 93.75 108 GLU A CA 1
ATOM 838 C C . GLU A 1 108 ? 2.968 -1.330 -6.435 1.00 93.75 108 GLU A C 1
ATOM 840 O O . GLU A 1 108 ? 2.832 -2.011 -7.452 1.00 93.75 108 GLU A O 1
ATOM 845 N N . TYR A 1 109 ? 3.553 -1.811 -5.345 1.00 94.69 109 TYR A N 1
ATOM 846 C CA . TYR A 1 109 ? 4.048 -3.176 -5.214 1.00 94.69 109 TYR A CA 1
ATOM 847 C C . TYR A 1 109 ? 3.059 -4.036 -4.425 1.00 94.69 109 TYR A C 1
ATOM 849 O O . TYR A 1 109 ? 2.856 -3.798 -3.237 1.00 94.69 109 TYR A O 1
ATOM 857 N N . ASP A 1 110 ? 2.463 -5.042 -5.065 1.00 94.56 110 ASP A N 1
ATOM 858 C CA . ASP A 1 110 ? 1.610 -6.042 -4.415 1.00 94.56 110 ASP A CA 1
ATOM 859 C C . ASP A 1 110 ? 2.483 -7.035 -3.634 1.00 94.56 110 ASP A C 1
ATOM 861 O O . ASP A 1 110 ? 3.269 -7.796 -4.208 1.00 94.56 110 ASP A O 1
ATOM 865 N N . VAL A 1 111 ? 2.324 -7.038 -2.311 1.00 93.50 111 VAL A N 1
ATOM 866 C CA . VAL A 1 111 ? 3.097 -7.877 -1.385 1.00 93.50 111 VAL A CA 1
ATOM 867 C C . VAL A 1 111 ? 2.749 -9.366 -1.513 1.00 93.50 111 VAL A C 1
ATOM 869 O O . VAL A 1 111 ? 3.591 -10.217 -1.231 1.00 93.50 111 VAL A O 1
ATOM 872 N N . ILE A 1 112 ? 1.524 -9.696 -1.928 1.00 93.94 112 ILE A N 1
ATOM 873 C CA . ILE A 1 112 ? 1.033 -11.075 -2.056 1.00 93.94 112 ILE A CA 1
ATOM 874 C C . ILE A 1 112 ? 1.485 -11.682 -3.379 1.00 93.94 112 ILE A C 1
ATOM 876 O O . ILE A 1 112 ? 1.967 -12.813 -3.414 1.00 93.94 112 ILE A O 1
ATOM 880 N N . GLU A 1 113 ? 1.330 -10.935 -4.470 1.00 92.38 113 GLU A N 1
ATOM 881 C CA . GLU A 1 113 ? 1.688 -11.405 -5.812 1.00 92.38 113 GLU A CA 1
ATOM 882 C C . GLU A 1 113 ? 3.171 -11.194 -6.144 1.00 92.38 113 GLU A C 1
ATOM 884 O O . GLU A 1 113 ? 3.678 -11.790 -7.097 1.00 92.38 113 GLU A O 1
ATOM 889 N N . GLY A 1 114 ? 3.866 -10.342 -5.385 1.00 91.94 114 GLY A N 1
ATOM 890 C CA . GLY A 1 114 ? 5.261 -9.982 -5.623 1.00 91.94 114 GLY A CA 1
ATOM 891 C C . GLY A 1 114 ? 5.468 -9.181 -6.910 1.00 91.94 114 GLY A C 1
ATOM 892 O O . GLY A 1 114 ? 6.540 -9.264 -7.510 1.00 91.94 114 GLY A O 1
ATOM 893 N N . ARG A 1 115 ? 4.450 -8.438 -7.360 1.00 91.25 115 ARG A N 1
ATOM 894 C CA . ARG A 1 115 ? 4.454 -7.689 -8.627 1.00 91.25 115 ARG A CA 1
ATOM 895 C C . ARG A 1 115 ? 4.392 -6.192 -8.383 1.00 91.25 115 ARG A C 1
ATOM 897 O O . ARG A 1 115 ? 3.687 -5.744 -7.487 1.00 91.25 115 ARG A O 1
ATOM 904 N N . ALA A 1 116 ? 5.090 -5.430 -9.215 1.00 92.69 116 ALA A N 1
ATOM 905 C CA . ALA A 1 116 ? 5.029 -3.977 -9.222 1.00 92.69 116 ALA A CA 1
ATOM 906 C C . ALA A 1 116 ? 4.178 -3.469 -10.387 1.00 92.69 116 ALA A C 1
ATOM 908 O O . ALA A 1 116 ? 4.154 -4.057 -11.467 1.00 92.69 116 ALA A O 1
ATOM 909 N N . TYR A 1 117 ? 3.500 -2.352 -10.158 1.00 90.62 117 TYR A N 1
ATOM 910 C CA . TYR A 1 117 ? 2.660 -1.677 -11.130 1.00 90.62 117 TYR A CA 1
ATOM 911 C C . TYR A 1 117 ? 3.030 -0.198 -11.124 1.00 90.62 117 TYR A C 1
ATOM 913 O O . TYR A 1 117 ? 2.810 0.498 -10.139 1.00 90.62 117 TYR A O 1
ATOM 921 N N . VAL A 1 118 ? 3.617 0.281 -12.218 1.00 88.31 118 VAL A N 1
ATOM 922 C CA . VAL A 1 118 ? 3.985 1.694 -12.365 1.00 88.31 118 VAL A CA 1
ATOM 923 C C . VAL A 1 118 ? 2.849 2.436 -13.066 1.00 88.31 118 VAL A C 1
ATOM 925 O O . VAL A 1 118 ? 2.341 1.969 -14.087 1.00 88.31 118 VAL A O 1
ATOM 928 N N . ALA A 1 119 ? 2.450 3.591 -12.552 1.00 82.38 119 ALA A N 1
ATOM 929 C CA . ALA A 1 119 ? 1.485 4.484 -13.181 1.00 82.38 119 ALA A CA 1
ATOM 930 C C . ALA A 1 119 ? 1.963 5.938 -13.081 1.00 82.38 119 ALA A C 1
ATOM 932 O O . ALA A 1 119 ? 2.751 6.290 -12.205 1.00 82.38 119 ALA A O 1
ATOM 933 N N . GLN A 1 120 ? 1.496 6.776 -14.001 1.00 70.06 120 GLN A N 1
ATOM 934 C CA . GLN A 1 120 ? 1.486 8.223 -13.803 1.00 70.06 120 GLN A CA 1
ATOM 935 C C . GLN A 1 120 ? 0.120 8.547 -13.199 1.00 70.06 120 GLN A C 1
ATOM 937 O O . GLN A 1 120 ? -0.884 8.065 -13.734 1.00 70.06 120 GLN A O 1
ATOM 942 N N . MET A 1 121 ? 0.097 9.238 -12.057 1.00 56.97 121 MET A N 1
ATOM 943 C CA . MET A 1 121 ? -1.141 9.855 -11.573 1.00 56.97 121 MET A CA 1
ATOM 944 C C . MET A 1 121 ? -1.496 11.068 -12.434 1.00 56.97 121 MET A C 1
ATOM 946 O O . MET A 1 121 ? -0.569 11.636 -13.065 1.00 56.97 121 MET A O 1
#

Radius of gyration: 19.39 Å; chains: 1; bounding box: 43×30×61 Å

pLDDT: mean 89.16, std 7.87, range [56.97, 97.25]

Sequence (121 aa):
MLRVLVVALALLAGAKIWAQDRLYRDGAQDALILAYRERAIAACQSEQLFRGIGGPLWTRPASVDVVIGRSGVDVQIWQLRNARWPARFKHPHVVLTLGEGETTPVCEYDVIEGRAYVAQM

Organism: NCBI:txid2665159

Foldseek 3Di:
DVVVVVVVVVVVVVVVVVVVVVVVVVVVWVVCCVVCVVLQLVQQQVVCVVVVPDDRPSPDFPDKGKDQADCPDPDDQPPVVDPCNRNHGPFIWIKTWRDPDQQTKIWTAGPVVSHIDIDGD